Protein AF-A0A2P9HHI2-F1 (afdb_monomer_lite)

Radius of gyration: 18.31 Å; chains: 1; bounding box: 38×12×61 Å

Organism: NCBI:txid2448455

Structure (mmCIF, N/CA/C/O backbone):
data_AF-A0A2P9HHI2-F1
#
_entry.id   AF-A0A2P9HHI2-F1
#
loop_
_atom_site.group_PDB
_atom_site.id
_atom_site.type_symbol
_atom_site.label_atom_id
_atom_site.label_alt_id
_atom_site.label_comp_id
_atom_site.label_asym_id
_atom_site.label_entity_id
_atom_site.label_seq_id
_atom_site.pdbx_PDB_ins_code
_atom_site.Cartn_x
_atom_site.Cartn_y
_atom_site.Cartn_z
_atom_site.occupancy
_atom_site.B_iso_or_equiv
_atom_site.auth_seq_id
_atom_site.auth_comp_id
_atom_site.auth_asym_id
_atom_site.auth_atom_id
_atom_site.pdbx_PDB_model_num
ATOM 1 N N . MET A 1 1 ? 3.748 -1.015 -41.121 1.00 42.34 1 MET A N 1
ATOM 2 C CA . MET A 1 1 ? 3.885 -1.875 -39.928 1.00 42.34 1 MET A CA 1
ATOM 3 C C . MET A 1 1 ? 4.375 -0.992 -38.800 1.00 42.34 1 MET A C 1
ATOM 5 O O . MET A 1 1 ? 5.506 -0.534 -38.859 1.00 42.34 1 MET A O 1
ATOM 9 N N . THR A 1 2 ? 3.521 -0.653 -37.841 1.00 54.16 2 THR A N 1
ATOM 10 C CA . THR A 1 2 ? 3.955 0.054 -36.634 1.00 54.16 2 THR A CA 1
ATOM 11 C C . THR A 1 2 ? 4.747 -0.933 -35.784 1.00 54.16 2 THR A C 1
ATOM 13 O O . THR A 1 2 ? 4.188 -1.892 -35.258 1.00 54.16 2 THR A O 1
ATOM 16 N N . ALA A 1 3 ? 6.063 -0.742 -35.711 1.00 58.53 3 ALA A N 1
ATOM 17 C CA . ALA A 1 3 ? 6.907 -1.450 -34.762 1.00 58.53 3 ALA A CA 1
ATOM 18 C C . ALA A 1 3 ? 6.557 -0.934 -33.359 1.00 58.53 3 ALA A C 1
ATOM 20 O O . ALA A 1 3 ? 6.956 0.161 -32.979 1.00 58.53 3 ALA A O 1
ATOM 21 N N . GLY A 1 4 ? 5.725 -1.680 -32.633 1.00 71.75 4 GLY A N 1
ATOM 22 C CA . GLY A 1 4 ? 5.428 -1.419 -31.229 1.00 71.75 4 GLY A CA 1
ATOM 23 C C . GLY A 1 4 ? 6.234 -2.368 -30.354 1.00 71.75 4 GLY A C 1
ATOM 24 O O . GLY A 1 4 ? 6.175 -3.583 -30.557 1.00 71.75 4 GLY A O 1
ATOM 25 N N . THR A 1 5 ? 6.976 -1.832 -29.388 1.00 74.88 5 THR A N 1
ATOM 26 C CA . THR A 1 5 ? 7.645 -2.653 -28.377 1.00 74.88 5 THR A CA 1
ATOM 27 C C . THR A 1 5 ? 6.597 -3.385 -27.544 1.00 74.88 5 THR A C 1
ATOM 29 O O . THR A 1 5 ? 5.700 -2.759 -26.977 1.00 74.88 5 THR A O 1
ATOM 32 N N . ARG A 1 6 ? 6.691 -4.717 -27.470 1.00 82.50 6 ARG A N 1
ATOM 33 C CA . ARG A 1 6 ? 5.856 -5.514 -26.564 1.00 82.50 6 ARG A CA 1
ATOM 34 C C . ARG A 1 6 ? 6.415 -5.397 -25.152 1.00 82.50 6 ARG A C 1
ATOM 36 O O . ARG A 1 6 ? 7.486 -5.927 -24.875 1.00 82.50 6 ARG A O 1
ATOM 43 N N . LEU A 1 7 ? 5.690 -4.697 -24.288 1.00 84.31 7 LEU A N 1
ATOM 44 C CA . LEU A 1 7 ? 5.968 -4.674 -22.856 1.00 84.31 7 LEU A CA 1
ATOM 45 C C . LEU A 1 7 ? 5.451 -5.964 -22.207 1.00 84.31 7 LEU A C 1
ATOM 47 O O . LEU A 1 7 ? 4.428 -6.486 -22.658 1.00 84.31 7 LEU A O 1
ATOM 51 N N . PRO A 1 8 ? 6.129 -6.484 -21.172 1.00 89.31 8 PRO A N 1
ATOM 52 C CA . PRO A 1 8 ? 5.566 -7.546 -20.358 1.00 89.31 8 PRO A CA 1
ATOM 53 C C . PRO A 1 8 ? 4.329 -7.044 -19.614 1.00 89.31 8 PRO A C 1
ATOM 55 O O . PRO A 1 8 ? 4.197 -5.853 -19.311 1.00 89.31 8 PRO A O 1
ATOM 58 N N . ASP A 1 9 ? 3.435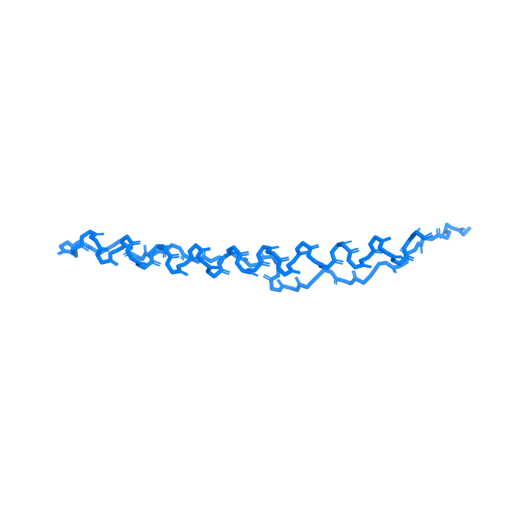 -7.977 -19.306 1.00 92.00 9 ASP A N 1
ATOM 59 C CA . ASP A 1 9 ? 2.231 -7.678 -18.547 1.00 92.00 9 ASP A CA 1
ATOM 60 C C . ASP A 1 9 ? 2.579 -7.182 -17.143 1.00 92.00 9 ASP A C 1
ATOM 62 O O . ASP A 1 9 ? 3.489 -7.685 -16.478 1.00 92.00 9 ASP A O 1
ATOM 66 N N . TYR A 1 10 ? 1.825 -6.186 -16.682 1.00 92.94 10 TYR A N 1
ATO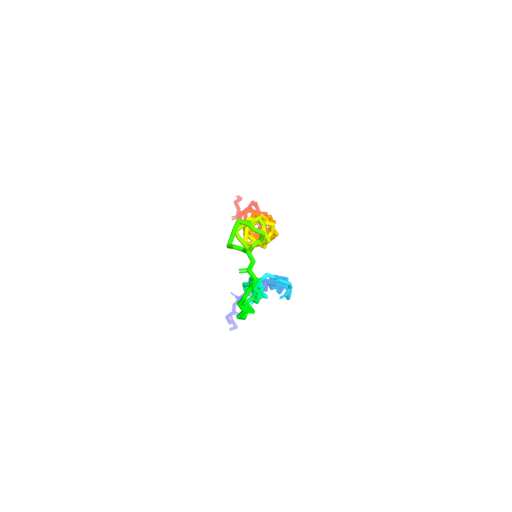M 67 C CA . TYR A 1 10 ? 1.947 -5.703 -15.314 1.00 92.94 10 TYR A CA 1
ATOM 68 C C . TYR A 1 10 ? 1.490 -6.799 -14.342 1.00 92.94 10 TYR A C 1
ATOM 70 O O . TYR A 1 10 ? 0.400 -7.341 -14.557 1.00 92.94 10 TYR A O 1
ATOM 78 N N . PRO A 1 11 ? 2.254 -7.116 -13.277 1.00 95.12 11 PRO A N 1
ATOM 79 C CA . PRO A 1 11 ? 1.881 -8.190 -12.366 1.00 95.12 11 PRO A CA 1
ATOM 80 C C . PRO A 1 11 ? 0.466 -8.000 -11.809 1.00 95.12 11 PRO A C 1
ATOM 82 O O . PRO A 1 11 ? 0.089 -6.908 -11.376 1.00 95.12 11 PRO A O 1
ATOM 85 N N . GLU A 1 12 ? -0.339 -9.064 -11.833 1.00 94.81 12 GLU A N 1
ATOM 86 C CA . GLU A 1 12 ? -1.754 -8.994 -11.449 1.00 94.81 12 GLU A CA 1
ATOM 87 C C . GLU A 1 12 ? -1.923 -8.525 -9.995 1.00 94.81 12 GLU A C 1
ATOM 89 O O . GLU A 1 12 ? -2.821 -7.736 -9.680 1.00 94.81 12 GLU A O 1
ATOM 94 N N . ASP A 1 13 ? -1.019 -8.948 -9.103 1.00 94.69 13 ASP A N 1
ATOM 95 C CA . ASP A 1 13 ? -1.053 -8.564 -7.696 1.00 94.69 13 ASP A CA 1
ATOM 96 C C . ASP A 1 13 ? -0.939 -7.049 -7.518 1.00 94.69 13 ASP A C 1
ATOM 98 O O . ASP A 1 13 ? -1.603 -6.499 -6.644 1.00 94.69 13 ASP A O 1
ATOM 102 N N . CYS A 1 14 ? -0.217 -6.356 -8.398 1.00 96.88 14 CYS A N 1
ATOM 103 C CA . CYS A 1 14 ? -0.040 -4.911 -8.347 1.00 96.88 14 CYS A CA 1
ATOM 104 C C . CYS A 1 14 ? -1.319 -4.098 -8.592 1.00 96.88 14 CYS A C 1
ATOM 106 O O . CYS A 1 14 ? -1.363 -2.905 -8.289 1.00 96.88 14 CYS A O 1
ATOM 108 N N . ARG A 1 15 ? -2.388 -4.717 -9.110 1.00 95.31 15 ARG A N 1
ATOM 109 C CA . ARG A 1 15 ? -3.717 -4.086 -9.213 1.00 95.31 15 ARG A CA 1
ATOM 110 C C . ARG A 1 15 ? -4.555 -4.256 -7.947 1.00 95.31 15 ARG A C 1
ATOM 112 O O . ARG A 1 15 ? -5.569 -3.574 -7.789 1.00 95.31 15 ARG A O 1
ATOM 119 N N . ARG A 1 16 ? -4.160 -5.156 -7.044 1.00 96.88 16 ARG A N 1
ATOM 120 C CA . ARG A 1 16 ? -4.920 -5.472 -5.832 1.00 96.88 16 ARG A CA 1
ATOM 121 C C . ARG A 1 16 ? -4.723 -4.389 -4.778 1.00 96.88 16 ARG A C 1
ATOM 123 O O . ARG A 1 16 ? -3.614 -3.896 -4.567 1.00 96.88 16 ARG A O 1
ATOM 130 N N . LYS A 1 17 ? -5.794 -4.085 -4.047 1.00 96.88 17 LYS A N 1
ATOM 131 C CA . LYS A 1 17 ? -5.771 -3.212 -2.867 1.00 96.88 17 LYS A CA 1
ATOM 132 C C . LYS A 1 17 ? -5.905 -4.044 -1.604 1.00 96.88 17 LYS A C 1
ATOM 134 O O . LYS A 1 17 ? -6.629 -5.037 -1.593 1.00 96.88 17 LYS A O 1
ATOM 139 N N . GLU A 1 18 ? -5.180 -3.656 -0.569 1.00 97.75 18 GLU A N 1
ATOM 140 C CA . GLU A 1 18 ? -5.385 -4.201 0.765 1.00 97.75 18 GLU A CA 1
ATOM 141 C C . GLU A 1 18 ? -6.702 -3.688 1.356 1.00 97.75 18 GLU A C 1
ATOM 143 O O . GLU A 1 18 ? -7.066 -2.525 1.174 1.00 97.75 18 GLU A O 1
ATOM 148 N N . ALA A 1 19 ? -7.435 -4.569 2.035 1.00 97.38 19 ALA A N 1
ATOM 149 C CA . ALA A 1 19 ? -8.642 -4.181 2.746 1.00 97.38 19 ALA A CA 1
ATOM 150 C C . ALA A 1 19 ? -8.281 -3.461 4.053 1.00 97.38 19 ALA A C 1
ATOM 152 O O . ALA A 1 19 ? -7.346 -3.856 4.751 1.00 97.38 19 ALA A O 1
ATOM 153 N N . HIS A 1 20 ? -9.070 -2.446 4.399 1.00 97.38 20 HIS A N 1
ATOM 154 C CA . HIS A 1 20 ? -9.053 -1.850 5.731 1.00 97.38 20 HIS A CA 1
ATOM 155 C C . HIS A 1 20 ? -9.457 -2.873 6.798 1.00 97.38 20 HIS A C 1
ATOM 157 O O . HIS A 1 20 ? -10.153 -3.858 6.521 1.00 97.38 20 HIS A O 1
ATOM 163 N N . ALA A 1 21 ? -9.035 -2.628 8.033 1.00 96.81 21 ALA A N 1
ATOM 164 C CA . ALA A 1 21 ? -9.485 -3.394 9.175 1.00 96.81 21 ALA A CA 1
ATOM 165 C C . ALA A 1 21 ? -11.002 -3.193 9.365 1.00 96.81 21 ALA A C 1
ATOM 167 O O . ALA A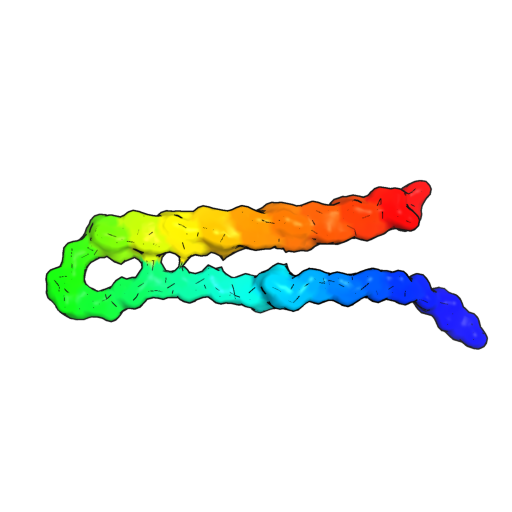 1 21 ? -11.503 -2.068 9.297 1.00 96.81 21 ALA A O 1
ATOM 168 N N . PRO A 1 22 ? -11.763 -4.269 9.623 1.00 95.00 22 PRO A N 1
ATOM 169 C CA . PRO A 1 22 ? -13.193 -4.147 9.850 1.00 95.00 22 PRO A CA 1
ATOM 170 C C . PRO A 1 22 ? -13.468 -3.348 11.128 1.00 95.00 22 PRO A C 1
ATOM 172 O O . PRO A 1 22 ? -12.848 -3.581 12.170 1.00 95.00 22 PRO A O 1
ATOM 175 N N . LEU A 1 23 ? -14.439 -2.439 11.049 1.00 93.81 23 LEU A N 1
ATOM 176 C CA . LEU A 1 23 ? -14.989 -1.742 12.205 1.00 93.81 23 LEU A CA 1
ATOM 177 C C . LEU A 1 23 ? -16.127 -2.582 12.782 1.00 93.81 23 LEU A C 1
ATOM 179 O O . LEU A 1 23 ? -17.129 -2.816 12.110 1.00 93.81 23 LEU A O 1
ATOM 183 N N . VAL A 1 24 ? -15.968 -3.033 14.024 1.00 93.69 24 VAL A N 1
ATOM 184 C CA . VAL A 1 24 ? -16.989 -3.795 14.751 1.00 93.69 24 VAL A CA 1
ATOM 185 C C . VAL A 1 24 ? -17.436 -2.970 15.948 1.00 93.69 24 VAL A C 1
ATOM 187 O O . VAL A 1 24 ? -16.609 -2.449 16.699 1.00 93.69 24 VAL A O 1
ATOM 190 N N . GLU A 1 25 ? -18.747 -2.824 16.115 1.00 94.25 25 GLU A N 1
ATOM 191 C CA . GLU A 1 25 ? -19.314 -2.089 17.242 1.00 94.25 25 GLU A CA 1
ATOM 192 C C . GLU A 1 25 ? -18.879 -2.715 18.577 1.00 94.25 25 GLU A C 1
ATOM 194 O O . GLU A 1 25 ? -18.815 -3.935 18.723 1.00 94.25 25 GLU A O 1
ATOM 199 N N . GLY A 1 26 ? -18.512 -1.871 19.543 1.00 93.44 26 GLY A N 1
ATOM 200 C CA . GLY A 1 26 ? -17.990 -2.312 20.839 1.00 93.44 26 GLY A CA 1
ATOM 201 C C . GLY A 1 26 ? -16.540 -2.812 20.822 1.00 93.44 26 GLY A C 1
ATOM 202 O O . GLY A 1 26 ? -15.984 -3.065 21.891 1.00 93.44 26 GLY A O 1
ATOM 203 N N . GLN A 1 27 ? -15.890 -2.920 19.657 1.00 94.00 27 GLN A N 1
ATOM 204 C CA . GLN A 1 27 ? -14.478 -3.289 19.589 1.00 94.00 27 GLN A CA 1
ATOM 205 C C . GLN A 1 27 ? -13.563 -2.121 19.995 1.00 94.00 27 GLN A C 1
ATOM 207 O O . GLN A 1 27 ? -13.790 -0.955 19.667 1.00 94.00 27 GLN A O 1
ATOM 212 N N . GLU A 1 28 ? -12.482 -2.455 20.697 1.00 96.19 28 GLU A N 1
ATOM 213 C CA . GLU A 1 28 ? -11.455 -1.510 21.129 1.00 96.19 28 GLU A CA 1
ATOM 214 C C . GLU A 1 28 ? -10.707 -0.891 19.923 1.00 96.19 28 GLU A C 1
ATOM 216 O O . GLU A 1 28 ? -10.296 -1.590 18.990 1.00 96.19 28 GLU A O 1
ATOM 221 N N . LYS A 1 29 ? -10.535 0.439 19.934 1.00 94.69 29 LYS A N 1
ATOM 222 C CA . LYS A 1 29 ? -10.053 1.230 18.786 1.00 94.69 29 LYS A CA 1
ATOM 223 C C . LYS A 1 29 ? -8.557 1.062 18.494 1.00 94.69 29 LYS A C 1
ATOM 225 O O . LYS A 1 29 ? -8.176 1.067 17.325 1.00 94.69 29 LYS A O 1
ATOM 230 N N . LEU A 1 30 ? -7.700 0.902 19.500 1.00 96.44 30 LEU A N 1
ATOM 231 C CA . LEU A 1 30 ? -6.264 0.659 19.311 1.00 96.44 30 LEU A CA 1
ATOM 232 C C . LEU A 1 30 ? -6.008 -0.678 18.608 1.00 96.44 30 LEU A C 1
ATOM 234 O O . LEU A 1 30 ? -5.111 -0.767 17.772 1.00 96.44 30 LEU A O 1
ATOM 238 N N . SER A 1 31 ? -6.820 -1.701 18.875 1.00 94.94 31 SER A N 1
ATOM 239 C CA . SER A 1 31 ? -6.749 -2.991 18.190 1.00 94.94 31 SER A CA 1
ATOM 240 C C . SER A 1 31 ? -7.051 -2.856 16.694 1.00 94.94 31 SER A C 1
ATOM 242 O O . SER A 1 31 ? -6.385 -3.486 15.873 1.00 94.94 31 SER A O 1
ATOM 244 N N . ILE A 1 32 ? -7.998 -1.984 16.332 1.00 96.25 32 ILE A N 1
ATOM 245 C CA . ILE A 1 32 ? -8.310 -1.637 14.941 1.00 96.25 32 ILE A CA 1
ATOM 246 C C . ILE A 1 32 ? -7.133 -0.873 14.328 1.00 96.25 32 ILE A C 1
ATOM 248 O O . ILE A 1 32 ? -6.653 -1.260 13.268 1.00 96.25 32 ILE A O 1
ATOM 252 N N . LEU A 1 33 ? -6.598 0.140 15.021 1.00 97.44 33 LEU A N 1
ATOM 253 C CA . LEU A 1 33 ? -5.451 0.918 14.537 1.00 97.44 33 LEU A CA 1
ATOM 254 C C . LEU A 1 33 ? -4.218 0.041 14.272 1.00 97.44 33 LEU A C 1
ATOM 256 O O . LEU A 1 33 ? -3.507 0.246 13.288 1.00 97.44 33 LEU A O 1
ATOM 260 N N . LYS A 1 34 ? -3.962 -0.953 15.127 1.00 97.88 34 LYS A N 1
ATOM 261 C CA . LYS A 1 34 ? -2.878 -1.917 14.914 1.00 97.88 34 LYS A CA 1
ATOM 262 C C . LYS A 1 34 ? -3.090 -2.724 13.628 1.00 97.88 34 LYS A C 1
ATOM 264 O O . LYS A 1 34 ? -2.165 -2.840 12.832 1.00 97.88 34 LYS A O 1
ATOM 269 N N . ARG A 1 35 ? -4.307 -3.225 13.396 1.00 97.62 35 ARG A N 1
ATOM 270 C CA . ARG A 1 35 ? -4.652 -3.975 12.175 1.00 97.62 35 ARG A CA 1
ATOM 271 C C . ARG A 1 35 ? -4.564 -3.107 10.917 1.00 97.62 35 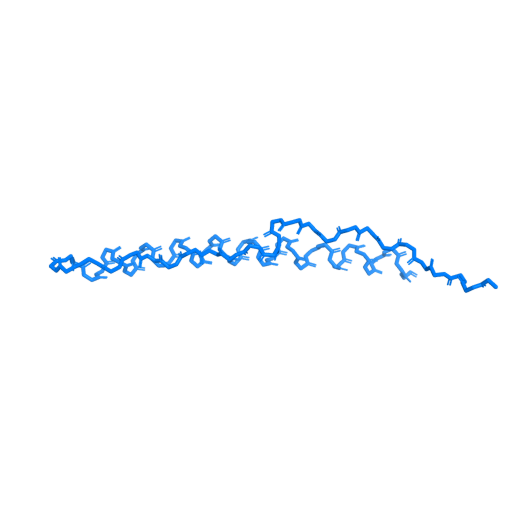ARG A C 1
ATOM 273 O O . ARG A 1 35 ? -4.104 -3.587 9.887 1.00 97.62 35 ARG A O 1
ATOM 280 N N . GLU A 1 36 ? -4.952 -1.835 11.006 1.00 98.12 36 GLU A N 1
ATOM 281 C CA . GLU A 1 36 ? -4.780 -0.862 9.917 1.00 98.12 36 GLU A CA 1
ATOM 282 C C . GLU A 1 36 ? -3.305 -0.644 9.573 1.00 98.12 36 GLU A C 1
ATOM 284 O O . GLU A 1 36 ? -2.950 -0.615 8.398 1.00 98.12 36 GLU A O 1
ATOM 289 N N . ARG A 1 37 ? -2.420 -0.546 10.576 1.00 98.38 37 ARG A N 1
ATOM 290 C CA . ARG A 1 37 ? -0.971 -0.450 10.328 1.00 98.38 37 ARG A CA 1
ATOM 291 C C . ARG A 1 37 ? -0.446 -1.674 9.589 1.00 98.38 37 ARG A C 1
ATOM 293 O O . ARG A 1 37 ? 0.236 -1.522 8.586 1.00 98.38 37 ARG A O 1
ATOM 300 N N . GLU A 1 38 ? -0.833 -2.870 10.021 1.00 98.44 38 GLU A N 1
ATOM 301 C CA . GLU A 1 38 ? -0.431 -4.109 9.348 1.00 98.44 38 GLU A CA 1
ATOM 302 C C . GLU A 1 38 ? -0.957 -4.181 7.901 1.00 98.44 38 GLU A C 1
ATOM 304 O O . GLU A 1 38 ? -0.264 -4.679 7.013 1.00 98.44 38 GLU A O 1
ATOM 309 N N . ALA A 1 39 ? -2.175 -3.693 7.640 1.00 98.50 39 ALA A N 1
ATOM 310 C CA . ALA A 1 39 ? -2.724 -3.591 6.288 1.00 98.50 39 ALA A CA 1
ATOM 311 C C . ALA A 1 39 ? -1.936 -2.591 5.426 1.00 98.50 39 ALA A C 1
ATOM 313 O O . ALA A 1 39 ? -1.561 -2.902 4.293 1.00 98.50 39 ALA A O 1
ATOM 314 N N . LEU A 1 40 ? -1.619 -1.419 5.978 1.00 98.56 40 LEU A N 1
ATOM 315 C CA . LEU A 1 40 ? -0.811 -0.413 5.299 1.00 98.56 40 LEU A CA 1
ATOM 316 C C . LEU A 1 40 ? 0.592 -0.938 4.973 1.00 98.56 40 LEU A C 1
ATOM 318 O O . LEU A 1 40 ? 1.060 -0.741 3.855 1.00 98.56 40 LEU A O 1
ATOM 322 N N . ASP A 1 41 ? 1.230 -1.663 5.890 1.00 98.75 41 ASP A N 1
ATOM 323 C CA . ASP A 1 41 ? 2.548 -2.260 5.661 1.00 98.75 41 ASP A CA 1
ATOM 324 C C . ASP A 1 41 ? 2.514 -3.248 4.482 1.00 98.75 41 ASP A C 1
ATOM 326 O O . ASP A 1 41 ? 3.374 -3.201 3.600 1.00 98.75 41 ASP A O 1
ATOM 330 N N . ARG A 1 42 ? 1.476 -4.095 4.395 1.00 98.50 42 ARG A N 1
ATOM 331 C CA . ARG A 1 42 ? 1.286 -5.008 3.250 1.00 98.50 42 ARG A CA 1
ATOM 332 C C . ARG A 1 42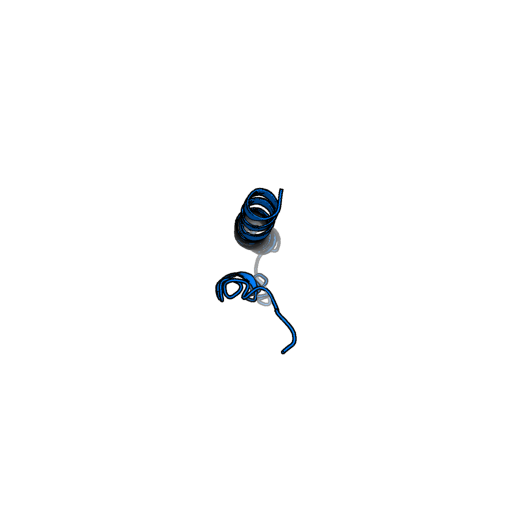 ? 1.049 -4.258 1.942 1.00 98.50 42 ARG A C 1
ATOM 334 O O . ARG A 1 42 ? 1.574 -4.666 0.903 1.00 98.50 42 ARG A O 1
ATOM 341 N N . GLN A 1 43 ? 0.259 -3.186 1.978 1.00 98.62 43 GLN A N 1
ATOM 342 C CA . GLN A 1 43 ? -0.000 -2.357 0.805 1.00 98.62 43 GLN A CA 1
ATOM 343 C C . GLN A 1 43 ? 1.274 -1.645 0.339 1.00 98.62 43 GLN A C 1
ATOM 345 O O . GLN A 1 43 ? 1.562 -1.669 -0.853 1.00 98.62 43 GLN A O 1
ATOM 350 N N . ASN A 1 44 ? 2.059 -1.068 1.249 1.00 98.56 44 ASN A N 1
ATOM 351 C CA . ASN A 1 44 ? 3.311 -0.384 0.924 1.00 98.56 44 ASN A CA 1
ATOM 352 C C . ASN A 1 44 ? 4.344 -1.360 0.363 1.00 98.56 44 ASN A C 1
ATOM 354 O O . ASN A 1 44 ? 4.875 -1.124 -0.716 1.00 98.56 44 ASN A O 1
ATOM 358 N N . ALA A 1 45 ? 4.518 -2.524 0.994 1.00 98.31 45 ALA A N 1
ATOM 359 C CA . ALA A 1 45 ? 5.399 -3.566 0.472 1.00 98.31 45 ALA A CA 1
ATOM 360 C C . ALA A 1 45 ? 4.985 -4.042 -0.932 1.00 98.31 45 ALA A C 1
ATOM 362 O O . ALA A 1 45 ? 5.829 -4.447 -1.731 1.00 98.31 45 ALA A O 1
ATOM 363 N N . ARG A 1 46 ? 3.684 -4.030 -1.253 1.00 98.19 46 ARG A N 1
ATOM 364 C CA . ARG A 1 46 ? 3.196 -4.293 -2.614 1.00 98.19 46 ARG A CA 1
ATOM 365 C C . ARG A 1 46 ? 3.553 -3.145 -3.549 1.00 98.19 46 ARG A C 1
ATOM 367 O O . ARG A 1 46 ? 4.137 -3.407 -4.592 1.00 98.19 46 ARG A O 1
ATOM 374 N N . THR A 1 47 ? 3.258 -1.907 -3.165 1.00 97.94 47 THR A N 1
ATOM 375 C CA . THR A 1 47 ? 3.604 -0.705 -3.934 1.00 97.94 47 THR A CA 1
ATOM 376 C C . THR A 1 47 ? 5.086 -0.681 -4.304 1.00 97.94 47 THR A C 1
ATOM 378 O O . THR A 1 47 ? 5.398 -0.515 -5.479 1.00 97.94 47 THR A O 1
ATOM 381 N N . ASP A 1 48 ? 5.982 -0.945 -3.351 1.00 98.00 48 ASP A N 1
ATOM 382 C CA . ASP A 1 48 ? 7.431 -0.918 -3.573 1.00 98.00 48 ASP A CA 1
ATOM 383 C C . ASP A 1 48 ? 7.880 -1.988 -4.579 1.00 98.00 48 ASP A C 1
ATOM 385 O O . ASP A 1 48 ? 8.585 -1.685 -5.543 1.00 98.00 48 ASP A O 1
ATOM 389 N N . ARG A 1 49 ? 7.413 -3.240 -4.436 1.00 96.88 49 ARG A N 1
ATOM 390 C CA . ARG A 1 49 ? 7.711 -4.300 -5.424 1.00 96.88 49 ARG A CA 1
ATOM 391 C C . ARG A 1 49 ? 7.193 -3.948 -6.818 1.00 96.88 49 ARG A C 1
ATOM 393 O O . ARG A 1 49 ? 7.853 -4.220 -7.816 1.00 96.88 49 ARG A O 1
ATOM 400 N N . CYS A 1 50 ? 6.002 -3.365 -6.879 1.00 97.12 50 CYS A N 1
ATOM 401 C CA . CYS A 1 50 ? 5.337 -3.002 -8.122 1.00 97.12 50 CYS A CA 1
ATOM 402 C C . CYS A 1 50 ? 5.972 -1.786 -8.806 1.00 97.12 50 CYS A C 1
ATOM 404 O O . CYS A 1 50 ? 5.916 -1.688 -10.031 1.00 97.12 50 CYS A O 1
ATOM 406 N N . ALA A 1 51 ? 6.591 -0.882 -8.043 1.00 96.31 51 ALA A N 1
ATOM 407 C CA . ALA A 1 51 ? 7.449 0.170 -8.575 1.00 96.31 51 ALA A CA 1
ATOM 408 C C . ALA A 1 51 ? 8.727 -0.430 -9.185 1.00 96.31 51 ALA A C 1
ATOM 410 O O . ALA A 1 51 ? 9.055 -0.121 -10.330 1.00 96.31 51 ALA A O 1
ATOM 411 N N . GLY A 1 52 ? 9.345 -1.398 -8.497 1.00 95.50 52 GLY A N 1
ATOM 412 C CA . GLY A 1 52 ? 10.535 -2.103 -8.982 1.00 95.50 52 GLY A CA 1
ATOM 413 C C . GLY A 1 52 ? 10.356 -2.799 -10.341 1.00 95.50 52 GLY A C 1
ATOM 414 O O . GLY A 1 52 ? 11.311 -2.907 -11.106 1.00 95.50 52 GLY A O 1
ATOM 415 N N . PHE A 1 53 ? 9.133 -3.215 -10.698 1.00 94.31 53 PHE A N 1
ATOM 416 C CA . PHE A 1 53 ? 8.828 -3.708 -12.048 1.00 94.31 53 PHE A CA 1
ATOM 417 C C . PHE A 1 53 ? 9.090 -2.643 -13.125 1.00 94.31 53 PHE A C 1
ATOM 419 O O . PHE A 1 53 ? 9.711 -2.936 -14.146 1.00 94.31 53 PHE A O 1
ATOM 426 N N . TYR A 1 54 ? 8.645 -1.403 -12.902 1.00 90.00 54 TYR A N 1
ATOM 427 C CA . TYR A 1 54 ? 8.861 -0.313 -13.855 1.00 90.00 54 TYR A CA 1
ATOM 428 C C . TYR A 1 54 ? 10.311 0.164 -13.868 1.00 90.00 54 TYR A C 1
ATOM 430 O O . TYR A 1 54 ? 10.825 0.469 -14.943 1.00 90.00 54 TYR A O 1
ATOM 438 N N . ASP A 1 55 ? 10.984 0.167 -12.715 1.00 92.94 55 ASP A N 1
ATOM 439 C CA . ASP A 1 55 ? 12.417 0.465 -12.647 1.00 92.94 55 ASP A CA 1
ATOM 440 C C . ASP A 1 55 ? 13.221 -0.544 -13.480 1.00 92.94 55 ASP A C 1
ATOM 442 O O . ASP A 1 55 ? 14.057 -0.158 -14.296 1.00 92.94 55 ASP A O 1
ATOM 446 N N . GLY A 1 56 ? 12.905 -1.838 -13.357 1.00 88.94 56 GLY A N 1
ATOM 447 C CA . GLY A 1 56 ? 13.515 -2.894 -14.165 1.00 88.94 56 GLY A CA 1
ATOM 448 C C . GLY A 1 56 ? 13.213 -2.763 -15.660 1.00 88.94 56 GLY A C 1
ATOM 449 O O . GLY A 1 56 ? 14.105 -2.957 -16.484 1.00 88.94 56 GLY A O 1
ATOM 450 N N . LEU A 1 57 ? 11.982 -2.384 -16.027 1.00 88.75 57 LEU A N 1
ATOM 451 C CA . LEU A 1 57 ? 11.645 -2.106 -17.424 1.00 88.75 57 LEU A CA 1
ATOM 452 C C . LEU A 1 57 ? 12.479 -0.968 -17.989 1.00 88.75 57 LEU A C 1
ATOM 454 O O . LEU A 1 57 ? 13.013 -1.104 -19.084 1.00 88.75 57 LEU A O 1
ATOM 458 N N . LYS A 1 58 ? 12.603 0.130 -17.241 1.00 86.00 58 LYS A N 1
ATOM 459 C CA . LYS A 1 58 ? 13.357 1.308 -17.660 1.00 86.00 58 LYS A CA 1
ATOM 460 C C . LYS A 1 58 ? 14.817 0.971 -17.969 1.00 86.00 58 LYS A C 1
ATOM 462 O O . LYS A 1 58 ? 15.302 1.402 -19.005 1.00 86.00 58 LYS A O 1
ATOM 467 N N . VAL A 1 59 ? 15.469 0.144 -17.146 1.00 85.25 59 VAL A N 1
ATOM 468 C CA . VAL A 1 59 ? 16.843 -0.334 -17.405 1.00 85.25 59 VAL A CA 1
ATOM 469 C C . VAL A 1 59 ? 16.952 -1.080 -18.739 1.00 85.25 59 VAL A C 1
ATOM 471 O O . VAL A 1 59 ? 17.964 -0.974 -19.414 1.00 85.25 59 VAL A O 1
ATOM 474 N N . GLY A 1 60 ? 15.919 -1.819 -19.151 1.00 73.81 60 GLY A N 1
ATOM 475 C CA . GLY A 1 60 ? 15.901 -2.500 -20.451 1.00 73.81 60 GLY A CA 1
ATOM 476 C C . GLY A 1 60 ? 15.697 -1.577 -21.661 1.00 73.81 60 GLY A C 1
ATOM 477 O O . GLY A 1 60 ? 15.795 -2.049 -22.794 1.00 73.81 60 GLY A O 1
ATOM 478 N N . PHE A 1 61 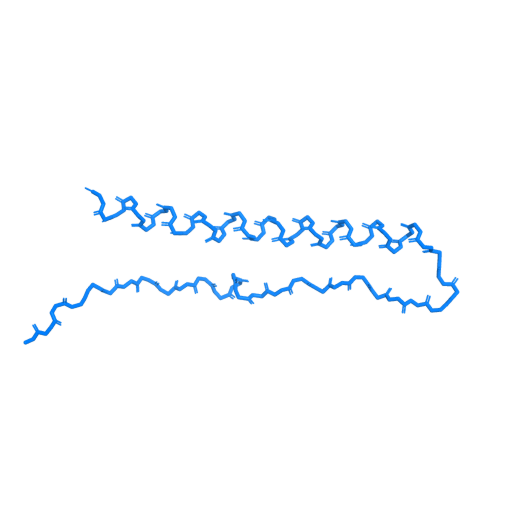? 15.381 -0.297 -21.435 1.00 72.56 61 PHE A N 1
ATOM 479 C CA . PHE A 1 61 ? 15.169 0.725 -22.467 1.00 72.56 61 PHE A CA 1
ATOM 480 C C . PHE A 1 61 ? 16.290 1.771 -22.560 1.00 72.56 61 PHE A C 1
ATOM 482 O O . PHE A 1 61 ? 16.260 2.576 -23.494 1.00 72.56 61 PHE A O 1
ATOM 489 N N . GLU A 1 62 ? 17.229 1.782 -21.614 1.00 63.50 62 GLU A N 1
ATOM 490 C CA . GLU A 1 62 ? 18.441 2.620 -21.616 1.00 63.50 62 GLU A CA 1
ATOM 491 C C . GLU A 1 62 ? 19.624 1.867 -22.244 1.00 63.50 62 GLU A C 1
ATOM 493 O O . GLU A 1 62 ? 20.397 2.522 -22.980 1.00 63.50 62 GLU A O 1
#

Sequence (62 aa):
MTAGTRLPDYPEDCRRKEAHAPLVEGQEKLSILKREREALDRQNARTDRCAGFYDGLKVGFE

pLDDT: mean 90.95, std 11.69, range [42.34, 98.75]

Secondary structure (DSSP, 8-state):
------PPPPPGGGG--PPPPPP-TT--HHHHHHHHHHHHHHHHHHHHHHHHHHHHHHHTT-

Foldseek 3Di:
DPPDDDDDDQDPCLVDAFDQQDDDPPDDVVVSVVRRVVSVVVRVVSVVVSVVSVVVVVVVVD